Protein AF-A0A0G0TN12-F1 (afdb_monomer_lite)

pLDDT: mean 72.68, std 17.11, range [33.62, 94.94]

Sequence (175 aa):
MNDLTEIAELEKYIDDYEKKNLTKYNITSVLVQFRHRVLFVHSDIERVLEKLISRYFMFPLVDKGVDKEPFAKVQFGEMWILGWLSFQTKSTMAKKLGLLSNGAHKKLRDVNSVRNSFGHPNWKNIHKYTKVAFKLKVLKLLKEAMDEMEKVEKIKITPELYNENFEEIILAKEE

Structure (mmCIF, N/CA/C/O backbone):
data_AF-A0A0G0TN12-F1
#
_entry.id   AF-A0A0G0TN12-F1
#
loop_
_atom_site.group_PDB
_atom_site.id
_atom_site.type_symbol
_atom_site.label_atom_id
_atom_site.label_alt_id
_atom_site.label_comp_id
_atom_site.label_asym_id
_atom_site.label_entity_id
_atom_site.label_seq_id
_atom_site.pdbx_PDB_ins_code
_atom_site.Cartn_x
_atom_site.Cartn_y
_atom_site.Cartn_z
_atom_site.occupancy
_atom_site.B_iso_or_equiv
_atom_site.auth_seq_id
_atom_site.auth_comp_id
_atom_site.auth_asym_id
_atom_site.auth_atom_id
_atom_site.pdbx_PDB_model_num
ATOM 1 N N . MET A 1 1 ? -12.471 -18.487 -3.756 1.00 33.84 1 MET A N 1
ATOM 2 C CA . MET A 1 1 ? -13.867 -18.466 -3.264 1.00 33.84 1 MET A CA 1
ATOM 3 C C . MET A 1 1 ? -13.899 -18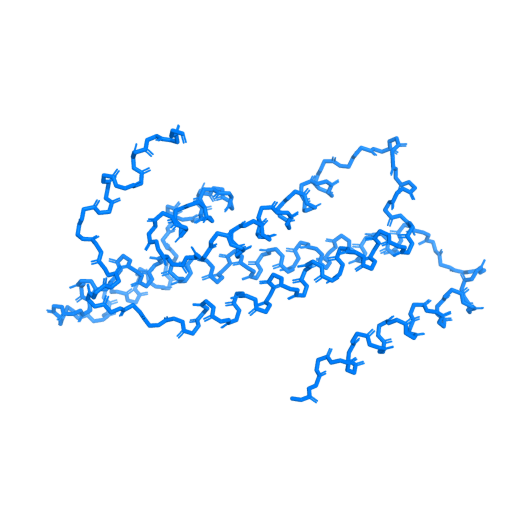.532 -1.724 1.00 33.84 1 MET A C 1
ATOM 5 O O . MET A 1 1 ? -14.708 -19.268 -1.188 1.00 33.84 1 MET A O 1
ATOM 9 N N . ASN A 1 2 ? -13.045 -17.767 -1.013 1.00 38.34 2 ASN A N 1
ATOM 10 C CA . ASN A 1 2 ? -12.856 -17.885 0.453 1.00 38.34 2 ASN A CA 1
ATOM 11 C C . ASN A 1 2 ? -12.946 -16.557 1.241 1.00 38.34 2 ASN A C 1
ATOM 13 O O . ASN A 1 2 ? -12.830 -16.563 2.459 1.00 38.34 2 ASN A O 1
ATOM 17 N N . ASP A 1 3 ? -13.192 -15.419 0.589 1.00 39.81 3 ASP A N 1
ATOM 18 C CA . ASP A 1 3 ? -13.021 -14.101 1.224 1.00 39.81 3 ASP A CA 1
ATOM 19 C C . ASP A 1 3 ? -14.239 -13.538 1.961 1.00 39.81 3 ASP A C 1
ATOM 21 O O . ASP A 1 3 ? -14.093 -12.679 2.834 1.00 39.81 3 ASP A O 1
ATOM 25 N N . LEU A 1 4 ? -15.443 -13.980 1.595 1.00 33.62 4 LEU A N 1
ATOM 26 C CA . LEU A 1 4 ? -16.685 -13.560 2.251 1.00 33.62 4 LEU A CA 1
ATOM 27 C C . LEU A 1 4 ? -16.931 -14.354 3.537 1.00 33.62 4 LEU A C 1
ATOM 29 O O . LEU A 1 4 ? -17.515 -13.822 4.477 1.00 33.62 4 LEU A O 1
ATOM 33 N N . THR A 1 5 ? -16.421 -15.585 3.598 1.00 41.94 5 THR A N 1
ATOM 34 C CA . THR A 1 5 ? -16.445 -16.437 4.786 1.00 41.94 5 THR A CA 1
ATOM 35 C C . THR A 1 5 ? -15.600 -15.825 5.897 1.00 41.94 5 THR A C 1
ATOM 37 O O . THR A 1 5 ? -16.098 -15.695 7.003 1.00 41.94 5 THR A O 1
ATOM 40 N N . GLU A 1 6 ? -14.403 -15.308 5.596 1.00 47.28 6 GLU A N 1
ATOM 41 C CA . GLU A 1 6 ? -13.546 -14.661 6.603 1.00 47.28 6 GLU A CA 1
ATOM 42 C C . GLU A 1 6 ? -14.134 -13.359 7.166 1.00 47.28 6 GLU A C 1
ATOM 44 O O . GLU A 1 6 ? -13.973 -13.082 8.352 1.00 47.28 6 GLU A O 1
ATOM 49 N N . ILE A 1 7 ? -14.829 -12.548 6.353 1.00 41.72 7 ILE A N 1
ATOM 50 C CA . ILE A 1 7 ? -15.482 -11.315 6.836 1.00 41.72 7 ILE A CA 1
ATOM 51 C C . ILE A 1 7 ? -16.714 -11.660 7.674 1.00 41.72 7 ILE A C 1
ATOM 53 O O . ILE A 1 7 ? -16.879 -11.090 8.746 1.00 41.72 7 ILE A O 1
ATOM 57 N N . ALA A 1 8 ? -17.542 -12.608 7.227 1.00 49.06 8 ALA A N 1
ATOM 58 C CA . ALA A 1 8 ? -18.708 -13.063 7.982 1.00 49.06 8 ALA A CA 1
ATOM 59 C C . ALA A 1 8 ? -18.303 -13.783 9.282 1.00 49.06 8 ALA A C 1
ATOM 61 O O . ALA A 1 8 ? -18.972 -13.647 10.305 1.00 49.06 8 ALA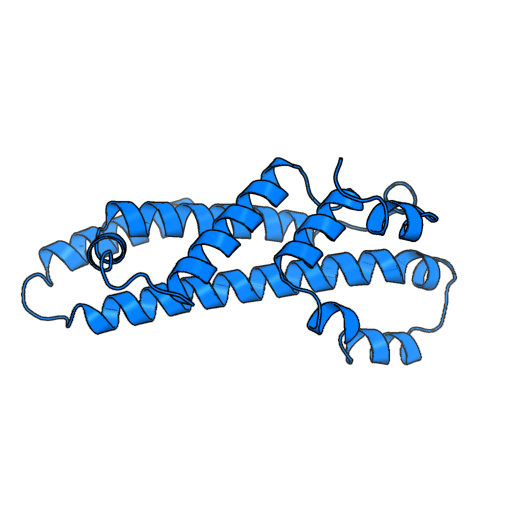 A O 1
ATOM 62 N N . GLU A 1 9 ? -17.184 -14.508 9.278 1.00 51.62 9 GLU A N 1
ATOM 63 C CA . GLU A 1 9 ? -16.577 -15.100 10.472 1.00 51.62 9 GLU A CA 1
ATOM 64 C C . GLU A 1 9 ? -15.979 -14.035 11.394 1.00 51.62 9 GLU A C 1
ATOM 66 O O . GLU A 1 9 ? -16.132 -14.151 12.606 1.00 51.62 9 GLU A O 1
ATOM 71 N N . LEU A 1 10 ? -15.374 -12.969 10.859 1.00 49.72 10 LEU A N 1
ATOM 72 C CA . LEU A 1 10 ? -14.918 -11.807 11.633 1.00 49.72 10 LEU A CA 1
ATOM 73 C C . LEU A 1 10 ? -16.086 -11.045 12.264 1.00 49.72 10 LEU A C 1
ATOM 75 O O . LEU A 1 10 ? -16.011 -10.691 13.439 1.00 49.72 10 LEU A O 1
ATOM 79 N N . GLU A 1 11 ? -17.163 -10.814 11.515 1.00 49.91 11 GLU A N 1
ATOM 80 C CA . GLU A 1 11 ? -18.389 -10.181 12.008 1.00 49.91 11 GLU A CA 1
ATOM 81 C C . GLU A 1 11 ? -19.023 -11.033 13.109 1.00 49.91 11 GLU A C 1
ATOM 83 O O . GLU A 1 11 ? -19.290 -10.528 14.197 1.00 49.91 11 GLU A O 1
ATOM 88 N N . LYS A 1 12 ? -19.150 -12.347 12.884 1.00 58.03 12 LYS A N 1
ATOM 89 C CA . LYS A 1 12 ? -19.688 -13.294 13.865 1.00 58.03 12 LYS A CA 1
ATOM 90 C C . LYS A 1 12 ? -18.791 -13.445 15.095 1.00 58.03 12 LYS A C 1
ATOM 92 O O . LYS A 1 12 ? -19.310 -13.518 16.200 1.00 58.03 12 LYS A O 1
ATOM 97 N N . TYR A 1 13 ? -17.466 -13.466 14.936 1.00 55.00 13 TYR A N 1
ATOM 98 C CA . TYR A 1 13 ? -16.506 -13.521 16.043 1.00 55.00 13 TYR A CA 1
ATOM 99 C C . TYR A 1 13 ? -16.567 -12.258 16.901 1.00 55.00 13 TYR A C 1
ATOM 101 O O . TYR A 1 13 ? -16.511 -12.353 18.123 1.00 55.00 13 TYR A O 1
ATOM 109 N N . ILE A 1 14 ? -16.706 -11.080 16.286 1.00 53.97 14 ILE A N 1
ATOM 110 C CA . ILE A 1 14 ? -16.854 -9.810 17.007 1.00 53.97 14 ILE A CA 1
ATOM 111 C C . ILE A 1 14 ? -18.181 -9.785 17.777 1.00 53.97 14 ILE A C 1
ATOM 113 O O . ILE A 1 14 ? -18.167 -9.443 18.957 1.00 53.97 14 ILE A O 1
ATOM 117 N N . ASP A 1 15 ? -19.281 -10.228 17.165 1.00 55.50 15 ASP A N 1
ATOM 118 C CA . ASP A 1 15 ? -20.596 -10.344 17.813 1.00 55.50 15 ASP A CA 1
ATOM 119 C C . ASP A 1 15 ? -20.580 -11.329 18.999 1.00 55.50 15 ASP A C 1
ATOM 121 O O . ASP A 1 15 ? -21.108 -11.044 20.078 1.00 55.50 15 ASP A O 1
ATOM 125 N N . ASP A 1 16 ? -19.932 -12.486 18.830 1.00 55.19 16 ASP A N 1
ATOM 126 C CA . ASP A 1 16 ? -19.759 -13.488 19.887 1.00 55.19 16 ASP A CA 1
ATOM 127 C C . ASP A 1 16 ? -18.822 -12.990 20.996 1.00 55.19 16 ASP A C 1
ATOM 129 O O . ASP A 1 16 ? -19.053 -13.269 22.175 1.00 55.19 16 ASP A O 1
ATOM 133 N N . TYR A 1 17 ? -17.783 -12.228 20.643 1.00 50.97 17 TYR A N 1
ATOM 134 C CA . TYR A 1 17 ? -16.870 -11.596 21.590 1.00 50.97 17 TYR A CA 1
ATOM 135 C C . TYR A 1 17 ? -17.589 -10.521 22.412 1.00 50.97 17 TYR A C 1
ATOM 137 O O . TYR A 1 17 ? -17.418 -10.476 23.625 1.00 50.97 17 TYR A O 1
ATOM 145 N N . GLU A 1 18 ? -18.439 -9.693 21.806 1.00 50.28 18 GLU A N 1
ATOM 146 C CA . GLU A 1 18 ? -19.238 -8.699 22.534 1.00 50.28 18 GLU A CA 1
ATOM 147 C C . GLU A 1 18 ? -20.282 -9.347 23.451 1.00 50.28 18 GLU A C 1
ATOM 149 O O . GLU A 1 18 ? -20.441 -8.916 24.596 1.00 50.28 18 GLU A O 1
ATOM 154 N N . LYS A 1 19 ? -20.926 -10.435 23.007 1.00 54.72 19 LYS A N 1
ATOM 155 C CA . LYS A 1 19 ? -21.888 -11.188 23.828 1.00 54.72 19 LYS A CA 1
ATOM 156 C C . LYS A 1 19 ? -21.238 -11.953 24.983 1.00 54.72 19 LYS A C 1
ATOM 158 O O . LYS A 1 19 ? -21.863 -12.090 26.031 1.00 54.72 19 LYS A O 1
ATOM 163 N N . LYS A 1 20 ? -20.006 -12.453 24.820 1.00 47.88 20 LYS A N 1
ATOM 164 C CA . LYS A 1 20 ? -19.316 -13.276 25.836 1.00 47.88 20 LYS A CA 1
ATOM 165 C C . LYS A 1 20 ? -18.352 -12.494 26.740 1.00 47.88 20 LYS A C 1
ATOM 167 O O . LYS A 1 20 ? -18.083 -12.962 27.841 1.00 47.88 20 LYS A O 1
ATOM 172 N N . ASN A 1 21 ? -17.842 -11.325 26.325 1.00 43.62 21 ASN A N 1
ATOM 173 C CA . ASN A 1 21 ? -16.727 -10.635 27.002 1.00 43.62 21 ASN A CA 1
ATOM 174 C C . ASN A 1 21 ? -17.016 -9.234 27.557 1.00 43.62 21 ASN A C 1
ATOM 176 O O . ASN A 1 21 ? -16.067 -8.533 27.926 1.00 43.62 21 ASN A O 1
ATOM 180 N N . LEU A 1 22 ? -18.284 -8.853 27.748 1.00 45.81 22 LEU A N 1
ATOM 181 C CA . LEU A 1 22 ? -18.642 -7.669 28.550 1.00 45.81 22 LEU A CA 1
ATOM 182 C C . LEU A 1 22 ? -18.116 -7.715 30.006 1.00 45.81 22 LEU A C 1
ATOM 184 O O . LEU A 1 22 ? -18.251 -6.732 30.729 1.00 45.81 22 LEU A O 1
ATOM 188 N N . THR A 1 23 ? -17.461 -8.801 30.434 1.00 44.31 23 THR A N 1
ATOM 189 C CA . THR A 1 23 ? -16.969 -8.968 31.808 1.00 44.31 23 THR A CA 1
ATOM 190 C C . THR A 1 23 ? -15.498 -9.358 31.997 1.00 44.31 23 THR A C 1
ATOM 192 O O . THR A 1 23 ? -15.124 -9.537 33.154 1.00 44.31 23 THR A O 1
ATOM 195 N N . LYS A 1 24 ? -14.611 -9.474 30.982 1.00 39.16 24 LYS A N 1
ATOM 196 C CA . LYS A 1 24 ? -13.243 -9.964 31.318 1.00 39.16 24 LYS A CA 1
ATOM 197 C C . LYS A 1 24 ? -12.011 -9.606 30.482 1.00 39.16 24 LYS A C 1
ATOM 199 O O . LYS A 1 24 ? -10.927 -10.045 30.863 1.00 39.16 24 LYS A O 1
ATOM 204 N N . TYR A 1 25 ? -12.091 -8.795 29.426 1.00 41.69 25 TYR A N 1
ATOM 205 C CA . TYR A 1 25 ? -10.877 -8.380 28.701 1.00 41.69 25 TYR A CA 1
ATOM 206 C C . TYR A 1 25 ? -10.528 -6.912 28.945 1.00 41.69 25 TYR A C 1
ATOM 208 O O . TYR A 1 25 ? -11.337 -6.014 28.726 1.00 41.69 25 TYR A O 1
ATOM 216 N N . ASN A 1 26 ? -9.285 -6.667 29.372 1.00 53.34 26 ASN A N 1
ATOM 217 C CA . ASN A 1 26 ? -8.728 -5.325 29.495 1.00 53.34 26 ASN A CA 1
ATOM 218 C C . ASN A 1 26 ? -8.733 -4.674 28.100 1.00 53.34 26 ASN A C 1
ATOM 220 O O . ASN A 1 26 ? -8.036 -5.141 27.199 1.00 53.34 26 ASN A O 1
ATOM 224 N N . ILE A 1 27 ? -9.518 -3.606 27.930 1.00 54.22 27 ILE A N 1
ATOM 225 C CA . ILE A 1 27 ? -9.678 -2.803 26.699 1.00 54.22 27 ILE A CA 1
ATOM 226 C C . ILE A 1 27 ? -8.326 -2.509 26.022 1.00 54.22 27 ILE A C 1
ATOM 228 O O . ILE A 1 27 ? -8.223 -2.472 24.794 1.00 54.22 27 ILE A O 1
ATOM 232 N N . THR A 1 28 ? -7.273 -2.379 26.828 1.00 57.81 28 THR A N 1
ATOM 233 C CA . THR A 1 28 ? -5.882 -2.199 26.406 1.00 57.81 28 THR A CA 1
ATOM 234 C C . THR A 1 28 ? -5.380 -3.314 25.476 1.00 57.81 28 THR A C 1
ATOM 236 O O . THR A 1 28 ? -4.767 -3.020 24.454 1.00 57.81 28 THR A O 1
ATOM 239 N N . SER A 1 29 ? -5.667 -4.587 25.766 1.00 64.88 29 SER A N 1
ATOM 240 C CA . SER A 1 29 ? -5.183 -5.734 24.976 1.00 64.88 29 SER A CA 1
ATOM 241 C C . SER A 1 29 ? -5.788 -5.768 23.566 1.00 64.88 29 SER A C 1
ATOM 243 O O . SER A 1 29 ? -5.065 -5.931 22.582 1.00 64.88 29 SER A O 1
ATOM 245 N N . VAL A 1 30 ? -7.094 -5.506 23.450 1.00 63.69 30 VAL A N 1
ATOM 246 C CA . VAL A 1 30 ? -7.810 -5.465 22.161 1.00 63.69 30 VAL A CA 1
ATOM 247 C C . VAL A 1 30 ? -7.292 -4.327 21.277 1.00 63.69 30 VAL A C 1
ATOM 249 O O . VAL A 1 30 ? -7.096 -4.507 20.076 1.00 63.69 30 VAL A O 1
ATOM 252 N N . LEU A 1 31 ? -7.029 -3.155 21.862 1.00 68.50 31 LEU A N 1
ATOM 253 C CA . LEU A 1 31 ? -6.462 -2.017 21.132 1.00 68.50 31 LEU A CA 1
ATOM 254 C C . LEU A 1 31 ? -5.034 -2.288 20.645 1.00 68.50 31 LEU A C 1
ATOM 256 O O . LEU A 1 31 ? -4.693 -1.911 19.524 1.00 68.50 31 LEU A O 1
ATOM 260 N N . VAL A 1 32 ? -4.210 -2.958 21.458 1.00 72.88 32 VAL A N 1
ATOM 261 C CA . VAL A 1 32 ? -2.841 -3.345 21.081 1.00 72.88 32 VAL A CA 1
ATOM 262 C C . VAL A 1 32 ? -2.854 -4.321 19.904 1.00 72.88 32 VAL A C 1
ATOM 264 O O . VAL A 1 32 ? -2.165 -4.084 18.913 1.00 72.88 32 VAL A O 1
ATOM 267 N N . GLN A 1 33 ? -3.682 -5.368 19.958 1.00 74.75 33 GLN A N 1
ATOM 268 C CA . GLN A 1 33 ? -3.826 -6.323 18.852 1.00 74.75 33 GLN A CA 1
ATOM 269 C C . GLN A 1 33 ? -4.304 -5.640 17.567 1.00 74.75 33 GLN A C 1
ATOM 271 O O . GLN A 1 33 ? -3.767 -5.881 16.485 1.00 74.75 33 GLN A O 1
ATOM 276 N N . PHE A 1 34 ? -5.275 -4.733 17.687 1.00 79.44 34 PHE A N 1
ATOM 277 C CA . PHE A 1 34 ? -5.796 -3.992 16.547 1.00 79.44 34 PHE A CA 1
ATOM 278 C C . PHE A 1 34 ? -4.738 -3.085 15.904 1.00 79.44 34 PHE A C 1
ATOM 280 O O . PHE A 1 34 ? -4.572 -3.085 14.683 1.00 79.44 34 PHE A O 1
ATOM 287 N N . ARG A 1 35 ? -3.955 -2.374 16.725 1.00 83.38 35 ARG A N 1
ATOM 288 C CA . ARG A 1 35 ? -2.800 -1.589 16.268 1.00 83.38 35 ARG A CA 1
ATOM 289 C C . ARG A 1 35 ? -1.775 -2.462 15.542 1.00 83.38 35 ARG A C 1
ATOM 291 O O . ARG A 1 35 ? -1.296 -2.060 14.485 1.00 83.38 35 ARG A O 1
ATOM 298 N N . HIS A 1 36 ? -1.440 -3.635 16.080 1.00 86.19 36 HIS A N 1
ATOM 299 C CA . HIS A 1 36 ? -0.497 -4.552 15.431 1.00 86.19 36 HIS A CA 1
ATOM 300 C C . HIS A 1 36 ? -0.997 -5.013 14.066 1.00 86.19 36 HIS A C 1
ATOM 302 O O . HIS A 1 36 ? -0.222 -5.006 13.116 1.00 86.19 36 HIS A O 1
ATOM 308 N N . ARG A 1 37 ? -2.289 -5.334 13.932 1.00 83.62 37 ARG A N 1
ATOM 309 C CA . ARG A 1 37 ? -2.861 -5.709 12.634 1.00 83.62 37 ARG A CA 1
ATOM 310 C C . ARG A 1 37 ? -2.712 -4.591 11.602 1.00 83.62 37 ARG A C 1
ATOM 312 O O . ARG A 1 37 ? -2.294 -4.867 10.483 1.00 83.62 37 ARG A O 1
ATOM 319 N N . VAL A 1 38 ? -3.009 -3.345 11.978 1.00 88.62 38 VAL A N 1
ATOM 320 C CA . VAL A 1 38 ? -2.829 -2.177 11.097 1.00 88.62 38 VAL A CA 1
ATOM 321 C C . VAL A 1 38 ? -1.366 -2.028 10.672 1.00 88.62 38 VAL A C 1
ATOM 323 O O . VAL A 1 38 ? -1.100 -1.845 9.489 1.00 88.62 38 VAL A O 1
ATOM 326 N N . LEU A 1 39 ? -0.423 -2.119 11.617 1.00 89.38 39 LEU A N 1
ATOM 327 C CA . LEU A 1 39 ? 1.012 -2.000 11.331 1.00 89.38 39 LEU A CA 1
ATOM 328 C C . LEU A 1 39 ? 1.517 -3.123 10.420 1.00 89.38 39 LEU A C 1
ATOM 330 O O . LEU A 1 39 ? 2.293 -2.859 9.506 1.00 89.38 39 LEU A O 1
ATOM 334 N N . PHE A 1 40 ? 1.062 -4.353 10.651 1.00 88.44 40 PHE A N 1
ATOM 335 C CA . PHE A 1 40 ? 1.457 -5.516 9.865 1.00 88.44 40 PHE A CA 1
ATOM 336 C C . PHE A 1 40 ? 0.978 -5.396 8.417 1.00 88.44 40 PHE A C 1
ATOM 338 O O . PHE A 1 40 ? 1.789 -5.447 7.499 1.00 88.44 40 PHE A O 1
ATOM 345 N N . VAL A 1 41 ? -0.317 -5.125 8.214 1.00 87.00 41 VAL A N 1
ATOM 346 C CA . VAL A 1 41 ? -0.880 -4.941 6.867 1.00 87.00 41 VAL A CA 1
ATOM 347 C C . VAL A 1 41 ? -0.217 -3.766 6.147 1.00 87.00 41 VAL A C 1
ATOM 349 O O . VAL A 1 41 ? 0.113 -3.873 4.972 1.00 87.00 41 VAL A O 1
ATOM 352 N N . HIS A 1 42 ? 0.014 -2.651 6.845 1.00 93.38 42 HIS A N 1
ATOM 353 C CA . HIS A 1 42 ? 0.724 -1.501 6.279 1.00 93.38 42 HIS A CA 1
ATOM 354 C C . HIS A 1 42 ? 2.142 -1.871 5.810 1.00 93.38 42 HIS A C 1
ATOM 356 O O . HIS A 1 42 ? 2.514 -1.509 4.697 1.00 93.38 42 HIS A O 1
ATOM 362 N N . SER A 1 43 ? 2.880 -2.660 6.599 1.00 89.75 43 SER A N 1
ATOM 363 C CA . SER A 1 43 ? 4.234 -3.119 6.252 1.00 89.75 43 SER A CA 1
ATOM 364 C C . SER A 1 43 ? 4.243 -4.088 5.063 1.00 89.75 43 SER A C 1
ATOM 366 O O . SER A 1 43 ? 5.128 -4.020 4.213 1.00 89.75 43 SER A O 1
ATOM 368 N N . ASP A 1 44 ? 3.255 -4.981 4.969 1.00 88.25 44 ASP A N 1
ATOM 369 C CA . ASP A 1 44 ? 3.137 -5.900 3.832 1.00 88.25 44 ASP A CA 1
ATOM 370 C C . ASP A 1 44 ? 2.814 -5.157 2.532 1.00 88.25 44 ASP A C 1
ATOM 372 O O . ASP A 1 44 ? 3.438 -5.409 1.501 1.00 88.25 44 ASP A O 1
ATOM 376 N N . ILE A 1 45 ? 1.897 -4.187 2.592 1.00 92.19 45 ILE A N 1
ATOM 377 C CA . ILE A 1 45 ? 1.600 -3.284 1.473 1.00 92.19 45 ILE A CA 1
ATOM 378 C C . ILE A 1 45 ? 2.867 -2.530 1.045 1.00 92.19 45 ILE A C 1
ATOM 380 O O . ILE A 1 45 ? 3.153 -2.435 -0.148 1.00 92.19 45 ILE A O 1
ATOM 384 N N . GLU A 1 46 ? 3.632 -1.999 2.002 1.00 91.00 46 GLU A N 1
ATOM 385 C CA . GLU A 1 46 ? 4.878 -1.279 1.723 1.00 91.00 46 GLU A CA 1
ATOM 386 C C . GLU A 1 46 ? 5.893 -2.162 0.991 1.00 91.00 46 GLU A C 1
ATOM 388 O O . GLU A 1 46 ? 6.433 -1.753 -0.036 1.00 91.00 46 GLU A O 1
ATOM 393 N N . ARG A 1 47 ? 6.061 -3.411 1.435 1.00 87.50 47 ARG A N 1
ATOM 394 C CA . ARG A 1 47 ? 6.937 -4.388 0.777 1.00 87.50 47 ARG A CA 1
ATOM 395 C C . ARG A 1 47 ? 6.505 -4.677 -0.663 1.00 87.50 47 ARG A C 1
ATOM 397 O O . ARG A 1 47 ? 7.349 -4.821 -1.546 1.00 87.50 47 ARG A O 1
ATOM 404 N N . VAL A 1 48 ? 5.200 -4.769 -0.929 1.00 88.75 48 VAL A N 1
ATOM 405 C CA . VAL A 1 48 ? 4.682 -4.966 -2.295 1.00 88.75 48 VAL A CA 1
ATOM 406 C C . VAL A 1 48 ? 4.981 -3.754 -3.180 1.00 88.75 48 VAL A C 1
ATOM 408 O O . VAL A 1 48 ? 5.418 -3.931 -4.320 1.00 88.75 48 VAL A O 1
ATOM 411 N N . LEU A 1 49 ? 4.803 -2.533 -2.662 1.00 89.38 49 LEU A N 1
ATOM 412 C CA . LEU A 1 49 ? 5.152 -1.306 -3.386 1.00 89.38 49 LEU A CA 1
ATOM 413 C C . LEU A 1 49 ? 6.636 -1.269 -3.743 1.00 89.38 49 LEU A C 1
ATOM 415 O O . LEU A 1 49 ? 6.976 -0.992 -4.889 1.00 89.38 49 LEU A O 1
ATOM 419 N N . GLU A 1 50 ? 7.510 -1.581 -2.789 1.00 86.56 50 GLU A N 1
ATOM 420 C CA . GLU A 1 50 ? 8.955 -1.621 -3.015 1.00 86.56 50 GLU A CA 1
ATOM 421 C C . GLU A 1 50 ? 9.317 -2.624 -4.106 1.00 86.56 50 GLU A C 1
ATOM 423 O O . GLU A 1 50 ? 9.966 -2.254 -5.080 1.00 86.56 50 GLU A O 1
ATOM 428 N N . LYS A 1 51 ? 8.804 -3.859 -4.026 1.00 84.06 51 LYS A N 1
ATOM 429 C CA . LYS A 1 51 ? 9.009 -4.870 -5.076 1.00 84.06 51 LYS A CA 1
ATOM 430 C C . LYS A 1 51 ? 8.535 -4.394 -6.448 1.00 84.06 51 LYS A C 1
ATOM 432 O O . LYS A 1 51 ? 9.162 -4.702 -7.459 1.00 84.06 51 LYS A O 1
ATOM 437 N N . LEU A 1 52 ? 7.386 -3.724 -6.518 1.00 86.12 52 LEU A N 1
ATOM 438 C CA . LEU A 1 52 ? 6.827 -3.225 -7.773 1.00 86.12 52 LEU A CA 1
ATOM 439 C C . LEU A 1 52 ? 7.716 -2.137 -8.384 1.00 86.12 52 LEU A C 1
ATOM 441 O O . LEU A 1 52 ? 8.075 -2.220 -9.556 1.00 86.12 52 LEU A O 1
ATOM 445 N N . ILE A 1 53 ? 8.101 -1.157 -7.573 1.00 85.00 53 ILE A N 1
ATOM 446 C CA . ILE A 1 53 ? 8.974 -0.050 -7.961 1.00 85.00 53 ILE A CA 1
ATOM 447 C C . ILE A 1 53 ? 10.346 -0.576 -8.395 1.00 85.00 53 ILE A C 1
ATOM 449 O O . ILE A 1 53 ? 10.851 -0.192 -9.447 1.00 85.00 53 ILE A O 1
ATOM 453 N N . SER A 1 54 ? 10.938 -1.494 -7.628 1.00 80.12 54 SER A N 1
ATOM 454 C CA . SER A 1 54 ? 12.213 -2.113 -7.986 1.00 80.12 54 SER A CA 1
ATOM 455 C C . SER A 1 54 ? 12.113 -2.866 -9.309 1.00 80.12 54 SER A C 1
ATOM 457 O O . SER A 1 54 ? 12.976 -2.700 -10.162 1.00 80.12 54 SER A O 1
ATOM 459 N N . ARG A 1 55 ? 11.044 -3.642 -9.543 1.00 80.25 55 ARG A N 1
ATOM 460 C CA . ARG A 1 55 ? 10.830 -4.303 -10.844 1.00 80.25 55 ARG A CA 1
ATOM 461 C C . ARG A 1 55 ? 10.755 -3.304 -11.996 1.00 80.25 55 ARG A C 1
ATOM 463 O O . ARG A 1 55 ? 11.302 -3.590 -13.055 1.00 80.25 55 ARG A O 1
ATOM 470 N N . TYR A 1 56 ? 10.115 -2.155 -11.787 1.00 83.75 56 TYR A N 1
ATOM 471 C CA . TYR A 1 56 ? 10.028 -1.103 -12.797 1.00 83.75 56 TYR A CA 1
ATOM 472 C C . TYR A 1 56 ? 11.402 -0.522 -13.150 1.00 83.75 56 TYR A C 1
ATOM 474 O O . TYR A 1 56 ? 11.765 -0.487 -14.321 1.00 83.75 56 TYR A O 1
ATOM 482 N N . PHE A 1 57 ? 12.203 -0.132 -12.156 1.00 78.94 57 PHE A N 1
ATOM 483 C CA . PHE A 1 57 ? 13.537 0.426 -12.412 1.00 78.94 57 PHE A CA 1
ATOM 484 C C . PHE A 1 57 ? 14.519 -0.586 -13.003 1.00 78.94 57 PHE A C 1
ATOM 486 O O . PHE A 1 57 ? 15.429 -0.211 -13.737 1.00 78.94 57 PHE A O 1
ATOM 493 N N . MET A 1 58 ? 14.331 -1.870 -12.705 1.00 74.56 58 MET A N 1
ATOM 494 C CA . MET A 1 58 ? 15.207 -2.937 -13.186 1.00 74.56 58 MET A CA 1
ATOM 495 C C . MET A 1 58 ? 14.823 -3.451 -14.576 1.00 74.56 58 MET A C 1
ATOM 497 O O . MET A 1 58 ? 15.617 -4.157 -15.197 1.00 74.56 58 MET A O 1
ATOM 501 N N . PHE A 1 59 ? 13.639 -3.088 -15.079 1.00 76.75 59 PHE A N 1
ATOM 502 C CA . PHE A 1 59 ? 13.121 -3.547 -16.366 1.00 76.75 59 PHE A CA 1
ATOM 503 C C . PHE A 1 59 ? 14.116 -3.377 -17.537 1.00 76.75 59 PHE A C 1
ATOM 505 O O . PHE A 1 59 ? 14.390 -4.378 -18.201 1.00 76.75 59 PHE A O 1
ATOM 512 N N . PRO A 1 60 ? 14.766 -2.211 -17.747 1.00 70.62 60 PRO A N 1
ATOM 513 C CA . PRO A 1 60 ? 15.674 -2.006 -18.885 1.00 70.62 60 PRO A CA 1
ATOM 514 C C . PRO A 1 60 ? 16.916 -2.885 -18.843 1.00 70.62 60 PRO A C 1
ATOM 516 O O . PRO A 1 60 ? 17.528 -3.172 -19.866 1.00 70.62 60 PRO A O 1
ATOM 519 N N . LEU A 1 61 ? 17.343 -3.254 -17.640 1.00 68.00 61 LEU A N 1
ATOM 520 C CA . LEU A 1 61 ? 18.570 -4.003 -17.426 1.00 68.00 61 LEU A CA 1
ATOM 521 C C . LEU A 1 61 ? 18.336 -5.499 -17.652 1.00 68.00 61 LEU A C 1
ATOM 523 O O . LEU A 1 61 ? 19.180 -6.177 -18.236 1.00 68.00 61 LEU A O 1
ATOM 527 N N . VAL A 1 62 ? 17.160 -5.987 -17.243 1.00 67.31 62 VAL A N 1
ATOM 528 C CA . VAL A 1 62 ? 16.691 -7.343 -17.554 1.00 67.31 62 VAL A CA 1
ATOM 529 C C . VAL A 1 62 ? 16.464 -7.499 -19.058 1.00 67.31 62 VAL A C 1
ATOM 531 O O . VAL A 1 62 ? 16.883 -8.504 -19.625 1.00 67.31 62 VAL A O 1
ATOM 534 N N . ASP A 1 63 ? 15.855 -6.501 -19.703 1.00 68.56 63 ASP A N 1
ATOM 535 C CA . ASP A 1 63 ? 15.592 -6.508 -21.147 1.00 68.56 63 ASP A CA 1
ATOM 536 C C . ASP A 1 63 ? 16.890 -6.510 -21.980 1.00 68.56 63 ASP A C 1
ATOM 538 O O . ASP A 1 63 ? 17.004 -7.215 -22.979 1.00 68.56 63 ASP A O 1
ATOM 542 N N . LYS A 1 64 ? 17.938 -5.825 -21.501 1.00 67.81 64 LYS A N 1
ATOM 543 C CA . LYS A 1 64 ? 19.275 -5.792 -22.126 1.00 67.81 64 LYS A CA 1
ATOM 544 C C . LYS A 1 64 ? 20.144 -7.029 -21.848 1.00 67.81 64 LYS A C 1
ATOM 546 O O . LYS A 1 64 ? 21.313 -7.040 -22.228 1.00 67.81 64 LYS A O 1
ATOM 551 N N . GLY A 1 65 ? 19.608 -8.060 -21.187 1.00 62.25 65 GLY A N 1
ATOM 552 C CA . GLY A 1 65 ? 20.315 -9.323 -20.943 1.00 62.25 65 GLY A CA 1
ATOM 553 C C . GLY A 1 65 ? 21.498 -9.219 -19.973 1.00 62.25 65 GLY A C 1
ATOM 554 O O . GLY A 1 65 ? 22.404 -10.048 -20.033 1.00 62.25 65 GLY A O 1
ATOM 555 N N . VAL A 1 66 ? 21.515 -8.206 -19.097 1.00 64.88 66 VAL A N 1
ATOM 556 C CA . VAL A 1 66 ? 22.583 -8.024 -18.103 1.00 64.88 66 VAL A CA 1
ATOM 557 C C . VAL A 1 66 ? 22.539 -9.157 -17.070 1.00 64.88 66 VAL A C 1
ATOM 559 O O . VAL A 1 66 ? 21.467 -9.547 -16.600 1.00 64.88 66 VAL A O 1
ATOM 562 N N . ASP A 1 67 ? 23.714 -9.698 -16.735 1.00 54.62 67 ASP A N 1
ATOM 563 C CA . ASP A 1 67 ? 23.867 -10.878 -15.884 1.00 54.62 67 ASP A CA 1
ATOM 564 C C . ASP A 1 67 ? 23.236 -10.690 -14.491 1.00 54.62 67 ASP A C 1
ATOM 566 O O . ASP A 1 67 ? 23.372 -9.646 -13.847 1.00 54.62 67 ASP A O 1
ATOM 570 N N . LYS A 1 68 ? 22.521 -11.714 -14.014 1.00 58.28 68 LYS A N 1
ATOM 571 C CA . LYS A 1 68 ? 21.601 -11.619 -12.864 1.00 58.28 68 LYS A CA 1
ATOM 572 C C . LYS A 1 68 ? 22.310 -11.595 -11.505 1.00 58.28 68 LYS A C 1
ATOM 574 O O . LYS A 1 68 ? 21.666 -11.365 -10.485 1.00 58.28 68 LYS A O 1
ATOM 579 N N . GLU A 1 69 ? 23.615 -11.835 -11.458 1.00 44.69 69 GLU A N 1
ATOM 580 C CA . GLU A 1 69 ? 24.378 -12.030 -10.218 1.00 44.69 69 GLU A CA 1
ATOM 581 C C . GLU A 1 69 ? 24.700 -10.722 -9.450 1.00 44.69 69 GLU A C 1
ATOM 583 O O . GLU A 1 69 ? 24.424 -10.649 -8.248 1.00 44.69 69 GLU A O 1
ATOM 588 N N . PRO A 1 70 ? 25.167 -9.626 -10.087 1.00 51.41 70 PRO A N 1
ATOM 589 C CA . PRO A 1 70 ? 25.194 -8.307 -9.443 1.00 51.41 70 PRO A CA 1
ATOM 590 C C . PRO A 1 70 ? 23.780 -7.757 -9.172 1.00 51.41 70 PRO A C 1
ATOM 592 O O . PRO A 1 70 ? 23.583 -6.998 -8.224 1.00 51.41 70 PRO A O 1
ATOM 595 N N . PHE A 1 71 ? 22.778 -8.203 -9.937 1.00 51.91 71 PHE A N 1
ATOM 596 C CA . PHE A 1 71 ? 21.361 -7.858 -9.765 1.00 51.91 71 PHE A CA 1
ATOM 597 C C . PHE A 1 71 ? 20.745 -8.508 -8.537 1.00 51.91 71 PHE A C 1
ATOM 599 O O . PHE A 1 71 ? 20.003 -7.854 -7.811 1.00 51.91 71 PHE A O 1
ATOM 606 N N . ALA A 1 72 ? 21.112 -9.755 -8.255 1.00 48.00 72 ALA A N 1
ATOM 607 C CA . ALA A 1 72 ? 20.779 -10.434 -7.020 1.00 48.00 72 ALA A CA 1
ATOM 608 C C . ALA A 1 72 ? 21.290 -9.629 -5.815 1.00 48.00 72 ALA A C 1
ATOM 610 O O . ALA A 1 72 ? 20.577 -9.528 -4.833 1.00 48.00 72 ALA A O 1
ATOM 611 N N . LYS A 1 73 ? 22.438 -8.938 -5.882 1.00 44.31 73 LYS A N 1
ATOM 612 C CA . LYS A 1 73 ? 22.880 -8.046 -4.789 1.00 44.31 73 LYS A CA 1
ATOM 613 C C . LYS A 1 73 ? 22.026 -6.777 -4.625 1.00 44.31 73 LYS A C 1
ATOM 615 O O . LYS A 1 73 ? 21.909 -6.314 -3.499 1.00 44.31 73 LYS A O 1
ATOM 620 N N . VAL A 1 74 ? 21.388 -6.268 -5.684 1.00 50.56 74 VAL A N 1
ATOM 621 C CA . VAL A 1 74 ? 20.388 -5.169 -5.632 1.00 50.56 74 VAL A CA 1
ATOM 622 C C . VAL A 1 74 ? 18.985 -5.678 -5.242 1.00 50.56 74 VAL A C 1
ATOM 624 O O . VAL A 1 74 ? 18.142 -4.922 -4.770 1.00 50.56 74 VAL A O 1
ATOM 627 N N . GLN A 1 75 ? 18.709 -6.971 -5.444 1.00 46.22 75 GLN A N 1
ATOM 628 C CA . GLN A 1 75 ? 17.450 -7.632 -5.077 1.00 46.22 75 GLN A CA 1
ATOM 629 C C . GLN A 1 75 ? 17.460 -8.198 -3.643 1.00 46.22 75 GLN A C 1
ATOM 631 O O . GLN A 1 75 ? 16.435 -8.160 -2.969 1.00 46.22 75 GLN A O 1
ATOM 636 N N . PHE A 1 76 ? 18.600 -8.731 -3.189 1.00 41.88 76 PHE A N 1
ATOM 637 C CA . PHE A 1 76 ? 18.852 -9.257 -1.839 1.00 41.88 76 PHE A CA 1
ATOM 638 C C . PHE A 1 76 ? 19.361 -8.168 -0.890 1.00 41.88 76 PHE A C 1
ATOM 640 O O . PHE A 1 76 ? 19.113 -8.240 0.309 1.00 41.88 76 PHE A O 1
ATOM 647 N N . GLY A 1 77 ? 20.044 -7.153 -1.419 1.00 44.53 77 GLY A N 1
ATOM 648 C CA . GLY A 1 77 ? 20.237 -5.870 -0.765 1.00 44.53 77 GLY A CA 1
ATOM 649 C C . GLY A 1 77 ? 19.209 -4.913 -1.334 1.00 44.53 77 GLY A C 1
ATOM 650 O O . GLY A 1 77 ? 19.479 -4.291 -2.352 1.00 44.53 77 GLY A O 1
ATOM 651 N N . GLU A 1 78 ? 18.032 -4.875 -0.707 1.00 47.81 78 GLU A N 1
ATOM 652 C CA . GLU A 1 78 ? 17.012 -3.824 -0.793 1.00 47.81 78 GLU A CA 1
ATOM 653 C C . GLU A 1 78 ? 17.567 -2.549 -1.438 1.00 47.81 78 GLU A C 1
ATOM 655 O O . GLU A 1 78 ? 18.622 -2.073 -1.025 1.00 47.81 78 GLU A O 1
ATOM 660 N N . MET A 1 79 ? 16.884 -1.949 -2.416 1.00 54.25 79 MET A N 1
ATOM 661 C CA . MET A 1 79 ? 17.212 -0.580 -2.818 1.00 54.25 79 MET A CA 1
ATOM 662 C C . MET A 1 79 ? 17.197 0.292 -1.549 1.00 54.25 79 MET A C 1
ATOM 664 O O . MET A 1 79 ? 16.125 0.714 -1.124 1.00 54.25 79 MET A O 1
ATOM 668 N N . TRP A 1 80 ? 18.354 0.543 -0.919 1.00 53.53 80 TRP A N 1
ATOM 669 C CA . TRP A 1 80 ? 18.449 1.249 0.370 1.00 53.53 80 TRP A CA 1
ATOM 670 C C . TRP A 1 80 ? 17.736 2.595 0.298 1.00 53.53 80 TRP A C 1
ATOM 672 O O . TRP A 1 80 ? 17.108 3.039 1.256 1.00 53.53 80 TRP A O 1
ATOM 682 N N . ILE A 1 81 ? 17.767 3.198 -0.892 1.00 61.22 81 ILE A N 1
ATOM 683 C CA . ILE A 1 81 ? 17.053 4.426 -1.191 1.00 61.22 81 ILE A CA 1
ATOM 684 C C . ILE A 1 81 ? 15.542 4.281 -0.990 1.00 61.22 81 ILE A C 1
ATOM 686 O O . ILE A 1 81 ? 14.954 5.160 -0.376 1.00 61.22 81 ILE A O 1
ATOM 690 N N . LEU A 1 82 ? 14.915 3.170 -1.405 1.00 70.56 82 LEU A N 1
ATOM 691 C CA . LEU A 1 82 ? 13.496 2.914 -1.145 1.00 70.56 82 LEU A CA 1
ATOM 692 C C . LEU A 1 82 ? 13.244 2.717 0.349 1.00 70.56 82 LEU A C 1
ATOM 694 O O . LEU A 1 82 ? 12.291 3.294 0.858 1.00 70.56 82 LEU A O 1
ATOM 698 N N . GLY A 1 83 ? 14.121 2.015 1.070 1.00 69.06 83 GLY A N 1
ATOM 699 C CA . GLY A 1 83 ? 14.031 1.894 2.530 1.00 69.06 83 GLY A CA 1
ATOM 700 C C . GLY A 1 83 ? 14.021 3.246 3.265 1.00 69.06 83 GLY A C 1
ATOM 701 O O . GLY A 1 83 ? 13.410 3.364 4.325 1.00 69.06 83 GLY A O 1
ATOM 702 N N . TRP A 1 84 ? 14.633 4.290 2.690 1.00 77.88 84 TRP A N 1
ATOM 703 C CA . TRP A 1 84 ? 14.630 5.657 3.235 1.00 77.88 84 TRP A CA 1
ATOM 704 C C . TRP A 1 84 ? 13.429 6.508 2.810 1.00 77.88 84 TRP A C 1
ATOM 706 O O . TRP A 1 84 ? 13.151 7.536 3.434 1.00 77.88 84 TRP A O 1
ATOM 716 N N . LEU A 1 85 ? 12.706 6.116 1.759 1.00 83.25 85 LEU A N 1
ATOM 717 C CA . LEU A 1 85 ? 11.519 6.844 1.325 1.00 83.25 85 LEU A CA 1
ATOM 718 C C . LEU A 1 85 ? 10.344 6.574 2.262 1.00 83.25 85 LEU A C 1
ATOM 720 O O . LEU A 1 85 ? 10.112 5.453 2.712 1.00 83.25 85 LEU A O 1
ATOM 724 N N . SER A 1 86 ? 9.532 7.605 2.494 1.00 89.44 86 SER A N 1
ATOM 725 C CA . SER A 1 86 ? 8.273 7.425 3.211 1.00 89.44 86 SER A CA 1
ATOM 726 C C . SER A 1 86 ? 7.297 6.568 2.396 1.00 89.44 86 SER A C 1
ATOM 728 O O . SER A 1 86 ? 7.287 6.621 1.162 1.00 89.44 86 SER A O 1
ATOM 730 N N . PHE A 1 87 ? 6.399 5.858 3.082 1.00 91.19 87 PHE A N 1
ATOM 731 C CA . PHE A 1 87 ? 5.293 5.135 2.447 1.00 91.19 87 PHE A CA 1
ATOM 732 C C . PHE A 1 87 ? 4.518 6.009 1.447 1.00 91.19 87 PHE A C 1
ATOM 734 O O . PHE A 1 87 ? 4.198 5.575 0.341 1.00 91.19 87 PHE A O 1
ATOM 741 N N . GLN A 1 88 ? 4.237 7.263 1.822 1.00 92.00 88 GLN A N 1
ATOM 742 C CA . GLN A 1 88 ? 3.527 8.202 0.957 1.00 92.00 88 GLN A CA 1
ATOM 743 C C . GLN A 1 88 ? 4.319 8.455 -0.326 1.00 92.00 88 GLN A C 1
ATOM 745 O O . GLN A 1 88 ? 3.763 8.310 -1.410 1.00 92.00 88 GLN A O 1
ATOM 750 N N . THR A 1 89 ? 5.618 8.733 -0.209 1.00 89.94 89 THR A N 1
ATOM 751 C CA . THR A 1 89 ? 6.511 8.937 -1.356 1.00 89.94 89 THR A CA 1
ATOM 752 C C . THR A 1 89 ? 6.516 7.725 -2.287 1.00 89.94 89 THR A C 1
ATOM 754 O O . THR A 1 89 ? 6.342 7.891 -3.492 1.00 89.94 89 THR A O 1
ATOM 757 N N . LYS A 1 90 ? 6.628 6.506 -1.740 1.00 90.25 90 LYS A N 1
ATOM 758 C CA . LYS A 1 90 ? 6.569 5.255 -2.518 1.00 90.25 90 LYS A CA 1
ATOM 759 C C . LYS A 1 90 ? 5.242 5.127 -3.266 1.00 90.25 90 LYS A C 1
ATOM 761 O O . LYS A 1 90 ? 5.231 4.882 -4.469 1.00 90.25 90 LYS A O 1
ATOM 766 N N . SER A 1 91 ? 4.122 5.341 -2.574 1.00 93.62 91 SER A N 1
ATOM 767 C CA . SER A 1 91 ? 2.788 5.227 -3.171 1.00 93.62 91 SER A CA 1
ATOM 768 C C . SER A 1 91 ? 2.529 6.284 -4.257 1.00 93.62 91 SER A C 1
ATOM 770 O O . SER A 1 91 ? 1.976 5.954 -5.307 1.00 93.62 91 SER A O 1
ATOM 772 N N . THR A 1 92 ? 2.990 7.525 -4.059 1.00 91.75 92 THR A N 1
ATOM 773 C CA . THR A 1 92 ? 2.892 8.599 -5.056 1.00 91.75 92 THR A CA 1
ATOM 774 C C . THR A 1 92 ? 3.755 8.286 -6.269 1.00 91.75 92 THR A C 1
ATOM 776 O O . THR A 1 92 ? 3.297 8.443 -7.398 1.00 91.75 92 THR A O 1
ATOM 779 N N . MET A 1 93 ? 4.981 7.801 -6.059 1.00 88.94 93 MET A N 1
ATOM 780 C CA . MET A 1 93 ? 5.868 7.403 -7.148 1.00 88.94 93 MET A CA 1
ATOM 781 C C . MET A 1 93 ? 5.249 6.276 -7.976 1.00 88.94 93 MET A C 1
ATOM 783 O O . MET A 1 93 ? 5.117 6.419 -9.186 1.00 88.94 93 MET A O 1
ATOM 787 N N . ALA A 1 94 ? 4.769 5.206 -7.337 1.00 89.88 94 ALA A N 1
ATOM 788 C CA . ALA A 1 94 ? 4.102 4.109 -8.035 1.00 89.88 94 ALA A CA 1
ATOM 789 C C . ALA A 1 94 ? 2.866 4.581 -8.826 1.00 89.88 94 ALA A C 1
ATOM 791 O O . ALA A 1 94 ? 2.638 4.117 -9.939 1.00 89.88 94 ALA A O 1
ATOM 792 N N . LYS A 1 95 ? 2.098 5.552 -8.308 1.00 92.00 95 LYS A N 1
ATOM 793 C CA . LYS A 1 95 ? 1.012 6.192 -9.068 1.00 92.00 95 LYS A CA 1
ATOM 794 C C . LYS A 1 95 ? 1.534 6.953 -10.290 1.00 92.00 95 LYS A C 1
ATOM 796 O O . LYS A 1 95 ? 0.990 6.786 -11.376 1.00 92.00 95 LYS A O 1
ATOM 801 N N . LYS A 1 96 ? 2.545 7.808 -10.119 1.00 88.19 96 LYS A N 1
ATOM 802 C CA . LYS A 1 96 ? 3.097 8.630 -11.206 1.00 88.19 96 LYS A CA 1
ATOM 803 C C . LYS A 1 96 ? 3.716 7.788 -12.324 1.00 88.19 96 LYS A C 1
ATOM 805 O O . LYS A 1 96 ? 3.581 8.138 -13.487 1.00 88.19 96 LYS A O 1
ATOM 810 N N . LEU A 1 97 ? 4.319 6.655 -11.971 1.00 86.00 97 LEU A N 1
ATOM 811 C CA . LEU A 1 97 ? 4.842 5.659 -12.909 1.00 86.00 97 LEU A CA 1
ATOM 812 C C . LEU A 1 97 ? 3.737 4.822 -13.590 1.00 86.00 97 LEU A C 1
ATOM 814 O O . LEU A 1 97 ? 4.040 3.860 -14.284 1.00 86.00 97 LEU A O 1
ATOM 818 N N . GLY A 1 98 ? 2.453 5.117 -13.352 1.00 87.50 98 GLY A N 1
ATOM 819 C CA . GLY A 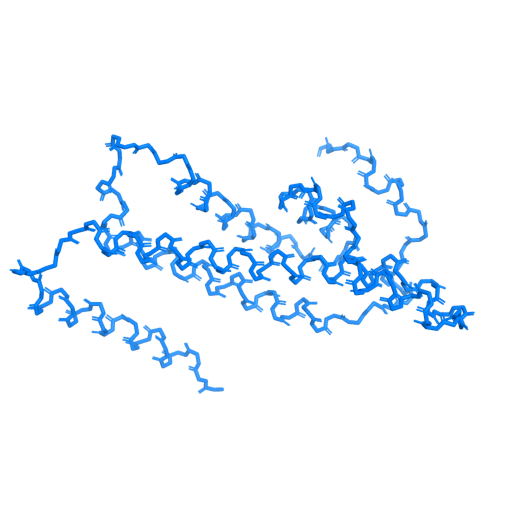1 98 ? 1.329 4.370 -13.929 1.00 87.50 98 GLY A CA 1
ATOM 820 C C . GLY A 1 98 ? 1.113 2.975 -13.329 1.00 87.50 98 GLY A C 1
ATOM 821 O O . GLY A 1 98 ? 0.256 2.231 -13.797 1.00 87.50 98 GLY A O 1
ATOM 822 N N . LEU A 1 99 ? 1.845 2.618 -12.270 1.00 88.62 99 LEU A N 1
ATOM 823 C CA . LEU A 1 99 ? 1.803 1.293 -11.638 1.00 88.62 99 LEU A CA 1
ATOM 824 C C . LEU A 1 99 ? 0.627 1.138 -10.665 1.00 88.62 99 LEU A C 1
ATOM 826 O O . LEU A 1 99 ? 0.262 0.023 -10.294 1.00 88.62 99 LEU A O 1
ATOM 830 N N . LEU A 1 100 ? 0.029 2.256 -10.245 1.00 91.62 100 LEU A N 1
ATOM 831 C CA . LEU A 1 100 ? -1.169 2.296 -9.413 1.00 91.62 100 LEU A CA 1
ATOM 832 C C . LEU A 1 100 ? -2.265 3.131 -10.064 1.00 91.62 100 LEU A C 1
ATOM 834 O O . LEU A 1 100 ? -2.046 4.266 -10.485 1.00 91.62 100 LEU A O 1
ATOM 838 N N . SER A 1 101 ? -3.493 2.617 -10.014 1.00 90.88 101 SER A N 1
ATOM 839 C CA . SER A 1 101 ? -4.676 3.418 -10.322 1.00 90.88 101 SER A CA 1
ATOM 840 C C . SER A 1 101 ? -4.907 4.503 -9.261 1.00 90.88 101 SER A C 1
ATOM 842 O O . SER A 1 101 ? -4.514 4.373 -8.096 1.00 90.88 101 SER A O 1
ATOM 844 N N . ASN A 1 102 ? -5.640 5.558 -9.630 1.00 91.25 102 ASN A N 1
ATOM 845 C CA . ASN A 1 102 ? -6.066 6.599 -8.685 1.00 91.25 102 ASN A CA 1
ATOM 846 C C . ASN A 1 102 ? -6.841 6.026 -7.484 1.00 91.25 102 ASN A C 1
ATOM 848 O O . ASN A 1 102 ? -6.667 6.491 -6.356 1.00 91.25 102 ASN A O 1
ATOM 852 N N . GLY A 1 103 ? -7.680 5.010 -7.721 1.00 91.00 103 GLY A N 1
ATOM 853 C CA . GLY A 1 103 ? -8.443 4.331 -6.675 1.00 91.00 103 GLY A CA 1
ATOM 854 C C . GLY A 1 103 ? -7.549 3.567 -5.699 1.00 91.00 103 GLY A C 1
ATOM 855 O O . GLY A 1 103 ? -7.705 3.723 -4.487 1.00 91.00 103 GLY A O 1
ATOM 856 N N . ALA A 1 104 ? -6.577 2.807 -6.215 1.00 91.75 104 ALA A N 1
ATOM 857 C CA . ALA A 1 104 ? -5.606 2.091 -5.390 1.00 91.75 104 ALA A CA 1
ATOM 858 C C . ALA A 1 104 ? -4.773 3.073 -4.554 1.00 91.75 104 ALA A C 1
ATOM 860 O O . ALA A 1 104 ? -4.730 2.957 -3.332 1.00 91.75 104 ALA A O 1
ATOM 861 N N . HIS A 1 105 ? -4.216 4.116 -5.179 1.00 93.94 105 HIS A N 1
ATOM 862 C CA . HIS A 1 105 ? -3.442 5.142 -4.478 1.00 93.94 105 HIS A CA 1
ATOM 863 C C . HIS A 1 105 ? -4.233 5.815 -3.341 1.00 93.94 105 HIS A C 1
ATOM 865 O O . HIS A 1 105 ? -3.712 5.998 -2.239 1.00 93.94 105 HIS A O 1
ATOM 871 N N . LYS A 1 106 ? -5.518 6.133 -3.564 1.00 94.31 106 LYS A N 1
ATOM 872 C CA . LYS A 1 106 ? -6.389 6.700 -2.523 1.00 94.31 106 LYS A CA 1
ATOM 873 C C . LYS A 1 106 ? -6.527 5.762 -1.318 1.00 94.31 106 LYS A C 1
ATOM 875 O O . LYS A 1 106 ? -6.361 6.222 -0.192 1.00 94.31 106 LYS A O 1
ATOM 880 N N . LYS A 1 107 ? -6.776 4.465 -1.542 1.00 93.00 107 LYS A N 1
ATOM 881 C CA . LYS A 1 107 ? -6.878 3.464 -0.463 1.00 93.00 107 LYS A CA 1
ATOM 882 C C . LYS A 1 107 ? -5.582 3.364 0.340 1.00 93.00 107 LYS A C 1
ATOM 884 O O . LYS A 1 107 ? -5.629 3.361 1.566 1.00 93.00 107 LYS A O 1
ATOM 889 N N . LEU A 1 108 ? -4.429 3.355 -0.331 1.00 94.44 108 LEU A N 1
ATOM 890 C CA . LEU A 1 108 ? -3.123 3.312 0.335 1.00 94.44 108 LEU A CA 1
ATOM 891 C C . LEU A 1 108 ? -2.882 4.539 1.220 1.00 94.44 108 LEU A C 1
ATOM 893 O O . LEU A 1 108 ? -2.421 4.410 2.355 1.00 94.44 108 LEU A O 1
ATOM 897 N N . ARG A 1 109 ? -3.257 5.729 0.741 1.00 94.94 109 ARG A N 1
ATOM 898 C CA . ARG A 1 109 ? -3.204 6.961 1.537 1.00 94.94 109 ARG A CA 1
ATOM 899 C C . ARG A 1 109 ? -4.106 6.880 2.771 1.00 94.94 109 ARG A C 1
ATOM 901 O O . ARG A 1 109 ? -3.688 7.287 3.856 1.00 94.94 109 ARG A O 1
ATOM 908 N N . ASP A 1 110 ? -5.311 6.333 2.626 1.00 94.06 110 ASP A N 1
ATOM 909 C CA . ASP A 1 110 ? -6.248 6.161 3.739 1.00 94.06 110 ASP A CA 1
ATOM 910 C C . ASP A 1 110 ? -5.704 5.147 4.771 1.00 94.06 110 ASP A C 1
ATOM 912 O O . ASP A 1 110 ? -5.764 5.407 5.975 1.00 94.06 110 ASP A O 1
ATOM 916 N N . VAL A 1 111 ? -5.079 4.045 4.330 1.00 93.81 111 VAL A N 1
ATOM 917 C CA . VAL A 1 111 ? -4.376 3.089 5.213 1.00 93.81 111 VAL A CA 1
ATOM 918 C C . VAL A 1 111 ? -3.223 3.764 5.960 1.00 93.81 111 VAL A C 1
ATOM 920 O O . VAL A 1 111 ? -3.111 3.609 7.177 1.00 93.81 111 VAL A O 1
ATOM 923 N N . ASN A 1 112 ? -2.399 4.561 5.272 1.00 94.25 112 ASN A N 1
ATOM 924 C CA . ASN A 1 112 ? -1.307 5.312 5.897 1.00 94.25 112 ASN A CA 1
ATOM 925 C C . ASN A 1 112 ? -1.829 6.307 6.950 1.00 94.25 112 ASN A C 1
ATOM 927 O O . ASN A 1 112 ? -1.262 6.425 8.036 1.00 94.25 112 ASN A O 1
ATOM 931 N N . SER A 1 113 ? -2.955 6.976 6.675 1.00 92.00 113 SER A N 1
ATOM 932 C CA . SER A 1 113 ? -3.622 7.860 7.638 1.00 92.00 113 SER A CA 1
ATOM 933 C C . SER A 1 113 ? -4.061 7.102 8.895 1.00 92.00 113 SER A C 1
ATOM 935 O O . SER A 1 113 ? -3.778 7.537 10.016 1.00 92.00 113 SER A O 1
ATOM 937 N N . VAL A 1 114 ? -4.679 5.926 8.727 1.00 90.69 114 VAL A N 1
ATOM 938 C CA . VAL A 1 114 ? -5.058 5.061 9.851 1.00 90.69 114 VAL A CA 1
ATOM 939 C C . VAL A 1 114 ? -3.821 4.624 10.635 1.00 90.69 114 VAL A C 1
ATOM 941 O O . VAL A 1 114 ? -3.794 4.796 11.853 1.00 90.69 114 VAL A O 1
ATOM 944 N N . ARG A 1 115 ? -2.768 4.134 9.974 1.00 90.94 115 ARG A N 1
ATOM 945 C CA . ARG A 1 115 ? -1.509 3.746 10.629 1.00 90.94 115 ARG A CA 1
ATOM 946 C C . ARG A 1 115 ? -0.908 4.896 11.437 1.00 90.94 115 ARG A C 1
ATOM 948 O O . ARG A 1 115 ? -0.548 4.705 12.598 1.00 90.94 115 ARG A O 1
ATOM 955 N N . ASN A 1 116 ? -0.852 6.098 10.870 1.00 89.56 116 ASN A N 1
ATOM 956 C CA . ASN A 1 116 ? -0.309 7.274 11.553 1.00 89.56 116 ASN A CA 1
ATOM 957 C C . ASN A 1 116 ? -1.163 7.697 12.753 1.00 89.56 116 ASN A C 1
ATOM 959 O O . ASN A 1 116 ? -0.608 8.111 13.770 1.00 89.56 116 ASN A O 1
ATOM 963 N N . SER A 1 117 ? -2.485 7.493 12.701 1.00 85.44 117 SER A N 1
ATOM 964 C CA . SER A 1 117 ? -3.368 7.715 13.856 1.00 85.44 117 SER A CA 1
ATOM 965 C C . SER A 1 117 ? -3.068 6.786 15.045 1.00 85.44 117 SER A C 1
ATOM 967 O O . SER A 1 117 ? -3.334 7.157 16.185 1.00 85.44 117 SER A O 1
ATOM 969 N N . PHE A 1 118 ? -2.456 5.619 14.801 1.00 81.12 118 PHE A N 1
ATOM 970 C CA . PHE A 1 118 ? -1.956 4.717 15.846 1.00 81.12 118 PHE A CA 1
ATOM 971 C C . PHE A 1 118 ? -0.499 4.979 16.256 1.00 81.12 118 PHE A C 1
ATOM 973 O O . PHE A 1 118 ? -0.109 4.590 17.356 1.00 81.12 118 PHE A O 1
ATOM 980 N N . GLY A 1 119 ? 0.310 5.599 15.390 1.00 72.12 119 GLY A N 1
ATOM 981 C CA . GLY A 1 119 ? 1.676 6.039 15.711 1.00 72.12 119 GLY A CA 1
ATOM 982 C C . GLY A 1 119 ? 1.706 7.306 16.570 1.00 72.12 119 GLY A C 1
ATOM 983 O O . GLY A 1 119 ? 2.534 7.424 17.469 1.00 72.12 119 GLY A O 1
ATOM 984 N N . HIS A 1 120 ? 0.743 8.203 16.348 1.00 75.75 120 HIS A N 1
ATOM 985 C CA . HIS A 1 120 ? 0.536 9.433 17.114 1.00 75.75 120 HIS A CA 1
ATOM 986 C C . HIS A 1 120 ? -0.906 9.495 17.643 1.00 75.75 120 HIS A C 1
ATOM 988 O O . HIS A 1 120 ? -1.707 10.320 17.189 1.00 75.75 120 HIS A O 1
ATOM 994 N N . PRO A 1 121 ? -1.288 8.598 18.570 1.00 65.38 121 PRO A N 1
ATOM 995 C CA . PRO A 1 121 ? -2.652 8.537 19.064 1.00 65.38 121 PRO A CA 1
ATOM 996 C C . PRO A 1 121 ? -3.023 9.835 19.776 1.00 65.38 121 PRO A C 1
ATOM 998 O O . PRO A 1 121 ? -2.417 10.229 20.771 1.00 65.38 121 PRO A O 1
ATOM 1001 N N . ASN A 1 122 ? -4.077 10.492 19.291 1.00 68.75 122 ASN A N 1
ATOM 1002 C CA . ASN A 1 122 ? -4.735 11.536 20.061 1.00 68.75 122 ASN A CA 1
ATOM 1003 C C . ASN A 1 122 ? -5.489 10.869 21.219 1.00 68.75 122 ASN A C 1
ATOM 1005 O O . ASN A 1 122 ? -6.632 10.433 21.058 1.00 68.75 122 ASN A O 1
ATOM 1009 N N . TRP A 1 123 ? -4.833 10.781 22.377 1.00 62.22 123 TRP A N 1
ATOM 1010 C CA . TRP A 1 123 ? -5.351 10.121 23.578 1.00 62.22 123 TRP A CA 1
ATOM 1011 C C . TRP A 1 123 ? -6.695 10.691 24.057 1.00 62.22 123 TRP A C 1
ATOM 1013 O O . TRP A 1 123 ? -7.477 9.958 24.657 1.00 62.22 123 TRP A O 1
ATOM 1023 N N . LYS A 1 124 ? -7.041 11.939 23.696 1.00 64.06 124 LYS A N 1
ATOM 1024 C CA . LYS A 1 124 ? -8.369 12.525 23.968 1.00 64.06 124 LYS A CA 1
ATOM 1025 C C . LYS A 1 124 ? -9.507 11.830 23.205 1.00 64.06 124 LYS A C 1
ATOM 1027 O O . LYS A 1 124 ? -10.653 11.893 23.628 1.00 64.06 124 LYS A O 1
ATOM 1032 N N . ASN A 1 125 ? -9.199 11.136 22.108 1.00 69.38 125 ASN A N 1
ATOM 1033 C CA . ASN A 1 125 ? -10.158 10.433 21.251 1.00 69.38 125 ASN A CA 1
ATOM 1034 C C . ASN A 1 125 ? -10.005 8.905 21.312 1.00 69.38 125 ASN A C 1
ATOM 1036 O O . ASN A 1 125 ? -10.448 8.207 20.396 1.00 69.38 125 ASN A O 1
ATOM 1040 N N . ILE A 1 126 ? -9.404 8.359 22.377 1.00 68.19 126 ILE A N 1
ATOM 1041 C CA . ILE A 1 126 ? -9.118 6.920 22.465 1.00 68.19 126 ILE A CA 1
ATOM 1042 C C . ILE A 1 126 ? -10.376 6.041 22.345 1.00 68.19 126 ILE A C 1
ATOM 1044 O O . ILE A 1 126 ? -10.350 4.988 21.707 1.00 68.19 126 ILE A O 1
ATOM 1048 N N . HIS A 1 127 ? -11.516 6.530 22.844 1.00 70.50 127 HIS A N 1
ATOM 1049 C CA . HIS A 1 127 ? -12.815 5.861 22.735 1.00 70.50 127 HIS A CA 1
ATOM 1050 C C . HIS A 1 127 ? -13.286 5.660 21.289 1.00 70.50 127 HIS A C 1
ATOM 1052 O O . HIS A 1 127 ? -14.128 4.809 21.029 1.00 70.50 127 HIS A O 1
ATOM 1058 N N . LYS A 1 128 ? -12.764 6.413 20.312 1.00 75.31 128 LYS A N 1
ATOM 1059 C CA . LYS A 1 128 ? -13.066 6.172 18.894 1.00 75.31 128 LYS A CA 1
ATOM 1060 C C . LYS A 1 128 ? -12.505 4.827 18.429 1.00 75.31 128 LYS A C 1
ATOM 1062 O O . LYS A 1 128 ? -13.178 4.128 17.680 1.00 75.31 128 LYS A O 1
ATOM 1067 N N . TYR A 1 129 ? -11.308 4.461 18.887 1.00 70.06 129 TYR A N 1
ATOM 1068 C CA . TYR A 1 129 ? -10.616 3.235 18.476 1.00 70.06 129 TYR A CA 1
ATOM 1069 C C . TYR A 1 129 ? -11.204 1.978 19.128 1.00 70.06 129 TYR A C 1
ATOM 1071 O O . TYR A 1 129 ? -11.039 0.877 18.607 1.00 70.06 129 TYR A O 1
ATOM 1079 N N . THR A 1 130 ? -11.926 2.127 20.243 1.00 68.56 130 THR A N 1
ATOM 1080 C CA . THR A 1 130 ? -12.625 1.014 20.900 1.00 68.56 130 THR A CA 1
ATOM 1081 C C . THR A 1 130 ? -13.980 0.705 20.261 1.00 68.56 130 THR A C 1
ATOM 1083 O O . THR A 1 130 ? -14.455 -0.423 20.397 1.00 68.56 130 THR A O 1
ATOM 1086 N N . LYS A 1 131 ? -14.578 1.648 19.513 1.00 77.06 131 LYS A N 1
ATOM 1087 C CA . LYS A 1 131 ? -15.867 1.455 18.824 1.00 77.06 131 LYS A CA 1
ATOM 1088 C C . LYS A 1 131 ? -15.767 0.389 17.732 1.00 77.06 131 LYS A C 1
ATOM 1090 O O . LYS A 1 131 ? -14.924 0.481 16.838 1.00 77.06 131 LYS A O 1
ATOM 1095 N N . VAL A 1 132 ? -16.681 -0.581 17.750 1.00 70.69 132 VAL A N 1
ATOM 1096 C CA . VAL A 1 132 ? -16.749 -1.658 16.746 1.00 70.69 132 VAL A CA 1
ATOM 1097 C C . VAL A 1 132 ? -16.957 -1.132 15.334 1.00 70.69 132 VAL A C 1
ATOM 1099 O O . VAL A 1 132 ? -16.193 -1.500 14.449 1.00 70.69 132 VAL A O 1
ATOM 1102 N N . ALA A 1 133 ? -17.876 -0.186 15.132 1.00 72.38 133 ALA A N 1
ATOM 1103 C CA . ALA A 1 133 ? -18.104 0.409 13.814 1.00 72.38 133 ALA A CA 1
ATOM 1104 C C . ALA A 1 133 ? -16.825 1.017 13.199 1.00 72.38 133 ALA A C 1
ATOM 1106 O O . ALA A 1 133 ? -16.593 0.917 11.995 1.00 72.38 133 ALA A O 1
ATOM 1107 N N . PHE A 1 134 ? -15.960 1.617 14.027 1.00 81.56 134 PHE A N 1
ATOM 1108 C CA . PHE A 1 134 ? -14.671 2.132 13.565 1.00 81.56 134 PHE A CA 1
ATOM 1109 C C . PHE A 1 134 ? -13.702 0.997 13.214 1.00 81.56 134 PHE A C 1
ATOM 1111 O O . PHE A 1 134 ? -13.085 1.038 12.150 1.00 81.56 134 PHE A O 1
ATOM 1118 N N . LYS A 1 135 ? -13.597 -0.026 14.075 1.00 79.50 135 LYS A N 1
ATOM 1119 C CA . LYS A 1 135 ? -12.750 -1.203 13.833 1.00 79.50 135 LYS A CA 1
ATOM 1120 C C . LYS A 1 135 ? -13.136 -1.924 12.540 1.00 79.50 135 LYS A C 1
ATOM 1122 O O . LYS A 1 135 ? -12.263 -2.159 11.714 1.00 79.50 135 LYS A O 1
ATOM 1127 N N . LEU A 1 136 ? -14.426 -2.179 12.317 1.00 76.75 136 LEU A N 1
ATOM 1128 C CA . LEU A 1 136 ? -14.938 -2.799 11.089 1.00 76.75 136 LEU A CA 1
ATOM 1129 C C . LEU A 1 136 ? -14.625 -1.960 9.848 1.00 76.75 136 LEU A C 1
ATOM 1131 O O . LEU A 1 136 ? -14.120 -2.486 8.859 1.00 76.75 136 LEU A O 1
ATOM 1135 N N . LYS A 1 137 ? -14.844 -0.640 9.915 1.00 85.81 137 LYS A N 1
ATOM 1136 C CA . LYS A 1 137 ? -14.507 0.272 8.813 1.00 85.81 137 LYS A CA 1
ATOM 1137 C C . LYS A 1 137 ? -13.025 0.194 8.438 1.00 85.81 137 LYS A C 1
ATOM 1139 O O . LYS A 1 137 ? -12.692 0.178 7.256 1.00 85.81 137 LYS A O 1
ATOM 1144 N N . VAL A 1 138 ? -12.142 0.156 9.433 1.00 87.06 138 VAL A N 1
ATOM 1145 C CA . VAL A 1 138 ? -10.697 0.030 9.213 1.00 87.06 138 VAL A CA 1
ATOM 1146 C C . VAL A 1 138 ? -10.337 -1.355 8.678 1.00 87.06 138 VAL A C 1
ATOM 1148 O O . VAL A 1 138 ? -9.579 -1.425 7.721 1.00 87.06 138 VAL A O 1
ATOM 1151 N N . LEU A 1 139 ? -10.885 -2.445 9.225 1.00 84.88 139 LEU A N 1
ATOM 1152 C CA . LEU A 1 139 ? -10.625 -3.800 8.719 1.00 84.88 139 LEU A CA 1
ATOM 1153 C C . LEU A 1 139 ? -11.039 -3.950 7.253 1.00 84.88 139 LEU A C 1
ATOM 1155 O O . LEU A 1 139 ? -10.274 -4.495 6.462 1.00 84.88 139 LEU A O 1
ATOM 1159 N N . LYS A 1 140 ? -12.199 -3.402 6.877 1.00 85.00 140 LYS A N 1
ATOM 1160 C CA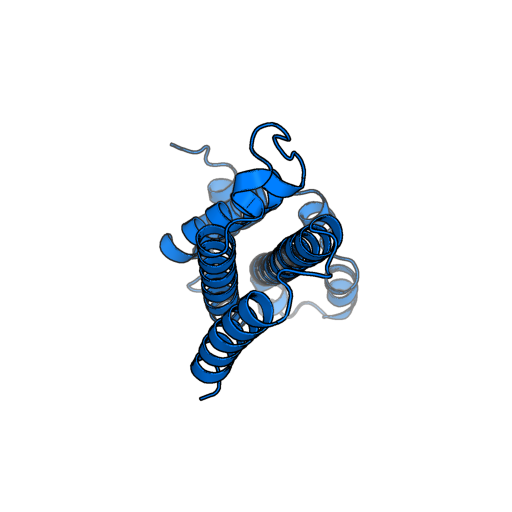 . LYS A 1 140 ? -12.654 -3.361 5.485 1.00 85.00 140 LYS A CA 1
ATOM 1161 C C . LYS A 1 140 ? -11.679 -2.591 4.593 1.00 85.00 140 LYS A C 1
ATOM 1163 O O . LYS A 1 140 ? -11.288 -3.103 3.552 1.00 85.00 140 LYS A O 1
ATOM 1168 N N . LEU A 1 141 ? -11.233 -1.409 5.024 1.00 90.69 141 LEU A N 1
ATOM 1169 C CA . LEU A 1 141 ? -10.229 -0.627 4.296 1.00 90.69 141 LEU A CA 1
ATOM 1170 C C . LEU A 1 141 ? -8.907 -1.396 4.126 1.00 90.69 141 LEU A C 1
ATOM 1172 O O . LEU A 1 141 ? -8.334 -1.381 3.041 1.00 90.69 141 LEU A O 1
ATOM 1176 N N . LEU A 1 142 ? -8.423 -2.055 5.185 1.00 87.62 142 LEU A N 1
ATOM 1177 C CA . LEU A 1 142 ? -7.197 -2.856 5.139 1.00 87.62 142 LEU A CA 1
ATOM 1178 C C . LEU A 1 142 ? -7.324 -4.005 4.135 1.00 87.62 142 LEU A C 1
ATOM 1180 O O . LEU A 1 142 ? -6.420 -4.193 3.328 1.00 87.62 142 LEU A O 1
ATOM 1184 N N . LYS A 1 143 ? -8.451 -4.727 4.154 1.00 85.44 143 LYS A N 1
ATOM 1185 C CA . LYS A 1 143 ? -8.730 -5.804 3.199 1.00 85.44 143 LYS A CA 1
ATOM 1186 C C . LYS A 1 143 ? -8.772 -5.281 1.767 1.00 85.44 143 LYS A C 1
ATOM 1188 O O . LYS A 1 143 ? -8.020 -5.751 0.930 1.00 85.44 143 LYS A O 1
ATOM 1193 N N . GLU A 1 144 ? -9.562 -4.240 1.508 1.00 87.81 144 GLU A N 1
ATOM 1194 C CA . GLU A 1 144 ? -9.659 -3.649 0.171 1.00 87.81 144 GLU A CA 1
ATOM 1195 C C . GLU A 1 144 ? -8.302 -3.157 -0.353 1.00 87.81 144 GLU A C 1
ATOM 1197 O O . GLU A 1 144 ? -8.047 -3.232 -1.551 1.00 87.81 144 GLU A O 1
ATOM 1202 N N . ALA A 1 145 ? -7.434 -2.632 0.517 1.00 89.88 145 ALA A N 1
ATOM 1203 C CA . ALA A 1 145 ? -6.086 -2.225 0.138 1.00 89.88 145 ALA A CA 1
ATOM 1204 C C . ALA A 1 145 ? -5.182 -3.428 -0.173 1.00 89.88 145 ALA A C 1
ATOM 1206 O O . ALA A 1 145 ? -4.442 -3.378 -1.153 1.00 89.88 145 ALA A O 1
ATOM 1207 N N . MET A 1 146 ? -5.261 -4.503 0.618 1.00 88.06 146 MET A N 1
ATOM 1208 C CA . MET A 1 146 ? -4.552 -5.755 0.339 1.00 88.06 146 MET A CA 1
ATOM 1209 C C . MET A 1 146 ? -5.002 -6.382 -0.982 1.00 88.06 146 MET A C 1
ATOM 1211 O O . MET A 1 146 ? -4.149 -6.756 -1.779 1.00 88.06 146 MET A O 1
ATOM 1215 N N . ASP A 1 147 ? -6.307 -6.410 -1.257 1.00 87.44 147 ASP A N 1
ATOM 1216 C CA . ASP A 1 147 ? -6.858 -6.941 -2.507 1.00 87.44 147 ASP A CA 1
ATOM 1217 C C . ASP A 1 147 ? -6.334 -6.160 -3.727 1.00 87.44 147 ASP A C 1
ATOM 1219 O O . ASP A 1 147 ? -6.038 -6.743 -4.771 1.00 87.44 147 ASP A O 1
ATOM 1223 N N . GLU A 1 148 ? -6.192 -4.830 -3.624 1.00 89.19 148 GLU A N 1
ATOM 1224 C CA . GLU A 1 148 ? -5.531 -4.056 -4.684 1.00 89.19 148 GLU A CA 1
ATOM 1225 C C . GLU A 1 148 ? -4.040 -4.389 -4.782 1.00 89.19 148 GLU A C 1
ATOM 1227 O O . GLU A 1 148 ? -3.521 -4.508 -5.890 1.00 89.19 148 GLU A O 1
ATOM 1232 N N . MET A 1 149 ? -3.342 -4.547 -3.654 1.00 88.62 149 MET A N 1
ATOM 1233 C CA . MET A 1 149 ? -1.915 -4.881 -3.669 1.00 88.62 149 MET A CA 1
ATOM 1234 C C . MET A 1 149 ? -1.639 -6.265 -4.242 1.00 88.62 149 MET A C 1
ATOM 1236 O O . MET A 1 149 ? -0.649 -6.422 -4.945 1.00 88.62 149 MET A O 1
ATOM 1240 N N . GLU A 1 150 ? -2.527 -7.236 -4.054 1.00 88.12 150 GLU A N 1
ATOM 1241 C CA . GLU A 1 150 ? -2.390 -8.553 -4.673 1.00 88.12 150 GLU A CA 1
ATOM 1242 C C . GLU A 1 150 ? -2.505 -8.477 -6.206 1.00 88.12 150 GLU A C 1
ATOM 1244 O O . GLU A 1 150 ? -1.761 -9.141 -6.933 1.00 88.12 150 GLU A O 1
ATOM 1249 N N . LYS A 1 151 ? -3.404 -7.630 -6.728 1.00 87.56 151 LYS A N 1
ATOM 1250 C CA . LYS A 1 151 ? -3.492 -7.365 -8.177 1.00 87.56 151 LYS A CA 1
ATOM 1251 C C . LYS A 1 151 ? -2.231 -6.674 -8.683 1.00 87.56 151 LYS A C 1
ATOM 1253 O O . LYS A 1 151 ? -1.706 -7.040 -9.730 1.00 87.56 151 LYS A O 1
ATOM 1258 N N . VAL A 1 152 ? -1.751 -5.688 -7.930 1.00 85.56 152 VAL A N 1
ATOM 1259 C CA . VAL A 1 152 ? -0.561 -4.902 -8.263 1.00 85.56 152 VAL A CA 1
ATOM 1260 C C . VAL A 1 152 ? 0.705 -5.759 -8.229 1.00 85.56 152 VAL A C 1
ATOM 1262 O O . VAL A 1 152 ? 1.547 -5.645 -9.116 1.00 85.56 152 VAL A O 1
ATOM 1265 N N . GLU A 1 153 ? 0.839 -6.678 -7.272 1.00 83.88 153 GLU A N 1
ATOM 1266 C CA . GLU A 1 153 ? 1.989 -7.581 -7.188 1.00 83.88 153 GLU A CA 1
ATOM 1267 C C . GLU A 1 153 ? 2.113 -8.444 -8.454 1.00 83.88 153 GLU A C 1
ATOM 1269 O O . GLU A 1 153 ? 3.228 -8.694 -8.921 1.00 83.88 153 GLU A O 1
ATOM 1274 N N . LYS A 1 154 ? 0.980 -8.807 -9.068 1.00 85.31 154 LYS A N 1
ATOM 1275 C CA . LYS A 1 154 ? 0.903 -9.605 -10.301 1.00 85.31 154 LYS A CA 1
ATOM 1276 C C . LYS A 1 154 ? 1.168 -8.808 -11.584 1.00 85.31 154 LYS A C 1
ATOM 1278 O O . LYS A 1 154 ? 1.281 -9.426 -12.644 1.00 85.31 154 LYS A O 1
ATOM 1283 N N . ILE A 1 155 ? 1.297 -7.477 -11.521 1.00 82.12 155 ILE A N 1
ATOM 1284 C CA . ILE A 1 155 ? 1.638 -6.659 -12.694 1.00 82.12 155 ILE A CA 1
ATOM 1285 C C . ILE A 1 155 ? 3.010 -7.086 -13.223 1.00 82.12 155 ILE A C 1
ATOM 1287 O O . ILE A 1 155 ? 4.007 -7.112 -12.495 1.00 82.12 155 ILE A O 1
ATOM 1291 N N . LYS A 1 156 ? 3.054 -7.411 -14.517 1.00 82.06 156 LYS A N 1
ATOM 1292 C CA . LYS A 1 156 ? 4.299 -7.550 -15.271 1.00 82.06 156 LYS A CA 1
ATOM 1293 C C . LYS A 1 156 ? 4.628 -6.192 -15.876 1.00 82.06 156 LYS A C 1
ATOM 1295 O O . LYS A 1 156 ? 3.781 -5.606 -16.541 1.00 82.06 156 LYS A O 1
ATOM 1300 N N . ILE A 1 157 ? 5.838 -5.705 -15.626 1.00 82.44 157 ILE A N 1
ATOM 1301 C CA . ILE A 1 157 ? 6.338 -4.501 -16.289 1.00 82.44 157 ILE A CA 1
ATOM 1302 C C . ILE A 1 157 ? 6.659 -4.888 -17.733 1.00 82.44 157 ILE A C 1
ATOM 1304 O O . ILE A 1 157 ? 7.395 -5.849 -17.956 1.00 82.44 157 ILE A O 1
ATOM 1308 N N . THR A 1 158 ? 6.046 -4.188 -18.680 1.00 80.44 158 THR A N 1
ATOM 1309 C CA . THR A 1 158 ? 6.244 -4.358 -20.125 1.00 80.44 158 THR A CA 1
ATOM 1310 C C . THR A 1 158 ? 6.854 -3.082 -20.715 1.00 80.44 158 THR A C 1
ATOM 1312 O O . THR A 1 158 ? 6.809 -2.041 -20.048 1.00 80.44 158 THR A O 1
ATOM 1315 N N . PRO A 1 159 ? 7.400 -3.119 -21.946 1.00 79.50 159 PRO A N 1
ATOM 1316 C CA . PRO A 1 159 ? 7.949 -1.928 -22.594 1.00 79.50 159 PRO A CA 1
ATOM 1317 C C . PRO A 1 159 ? 6.954 -0.763 -22.692 1.00 79.50 159 PRO A C 1
ATOM 1319 O O . PRO A 1 159 ? 7.348 0.383 -22.549 1.00 79.50 159 PRO A O 1
ATOM 1322 N N . GLU A 1 160 ? 5.661 -1.039 -22.873 1.00 79.81 160 GLU A N 1
ATOM 1323 C CA . GLU A 1 160 ? 4.610 -0.019 -23.006 1.00 79.81 160 GLU A CA 1
ATOM 1324 C C . GLU A 1 160 ? 4.289 0.680 -21.680 1.00 79.81 160 GLU A C 1
ATOM 1326 O O . GLU A 1 160 ? 3.812 1.814 -21.664 1.00 79.81 160 GLU A O 1
ATOM 1331 N N . LEU A 1 161 ? 4.521 -0.012 -20.562 1.00 76.19 161 LEU A N 1
ATOM 1332 C CA . LEU A 1 161 ? 4.376 0.544 -19.221 1.00 76.19 161 LEU A CA 1
ATOM 1333 C C . LEU A 1 161 ? 5.638 1.300 -18.789 1.00 76.19 161 LEU A C 1
ATOM 1335 O O . LEU A 1 161 ? 5.560 2.177 -17.931 1.00 76.19 161 LEU A O 1
ATOM 1339 N N . TYR A 1 162 ? 6.795 0.944 -19.347 1.00 79.12 162 TYR A N 1
ATOM 1340 C CA . TYR A 1 162 ? 8.072 1.546 -19.005 1.00 79.12 162 TYR A CA 1
ATOM 1341 C C . TYR A 1 162 ? 8.262 2.897 -19.705 1.00 79.12 162 TYR A C 1
ATOM 1343 O O . TYR A 1 162 ? 8.165 3.023 -20.921 1.00 79.12 162 TYR A O 1
ATOM 1351 N N . ASN A 1 163 ? 8.566 3.920 -18.913 1.00 75.88 163 ASN A N 1
ATOM 1352 C CA . ASN A 1 163 ? 8.887 5.260 -19.376 1.00 75.88 163 ASN A CA 1
ATOM 1353 C C . ASN A 1 163 ? 10.352 5.581 -19.053 1.00 75.88 163 ASN A C 1
ATOM 1355 O O . ASN A 1 163 ? 10.731 5.645 -17.879 1.00 75.88 163 ASN A O 1
ATOM 1359 N N . GLU A 1 164 ? 11.153 5.791 -20.101 1.00 69.88 164 GLU A N 1
ATOM 1360 C CA . GLU A 1 164 ? 12.582 6.127 -20.019 1.00 69.88 164 GLU A CA 1
ATOM 1361 C C . GLU A 1 164 ? 12.842 7.478 -19.329 1.00 69.88 164 GLU A C 1
ATOM 1363 O O . GLU A 1 164 ? 13.871 7.638 -18.677 1.00 69.88 164 GLU A O 1
ATOM 1368 N N . ASN A 1 165 ? 11.878 8.404 -19.352 1.00 68.69 165 ASN A N 1
ATOM 1369 C CA . ASN A 1 165 ? 11.973 9.733 -18.733 1.00 68.69 165 ASN A CA 1
ATOM 1370 C C . ASN A 1 165 ? 11.414 9.754 -17.298 1.00 68.69 165 ASN A C 1
ATOM 1372 O O . ASN A 1 165 ? 10.825 10.737 -16.842 1.00 68.69 165 ASN A O 1
ATOM 1376 N N . PHE A 1 166 ? 11.558 8.655 -16.553 1.00 69.62 166 PHE A N 1
ATOM 1377 C CA . PHE A 1 166 ? 10.976 8.540 -15.213 1.00 69.62 166 PHE A CA 1
ATOM 1378 C C . PHE A 1 166 ? 11.512 9.586 -14.218 1.00 69.62 166 PHE A C 1
ATOM 1380 O O . PHE A 1 166 ? 10.797 9.949 -13.283 1.00 69.62 166 PHE A O 1
ATOM 1387 N N . GLU A 1 167 ? 12.743 10.081 -14.394 1.00 62.16 167 GLU A N 1
ATOM 1388 C CA . GLU A 1 167 ? 13.323 11.127 -13.539 1.00 62.16 167 GLU A CA 1
ATOM 1389 C C . GLU A 1 167 ? 12.505 12.422 -13.623 1.00 62.16 167 GLU A C 1
ATOM 1391 O O . GLU A 1 167 ? 12.180 13.016 -12.593 1.00 62.16 167 GLU A O 1
ATOM 1396 N N . GLU A 1 168 ? 12.065 12.797 -14.827 1.00 65.50 1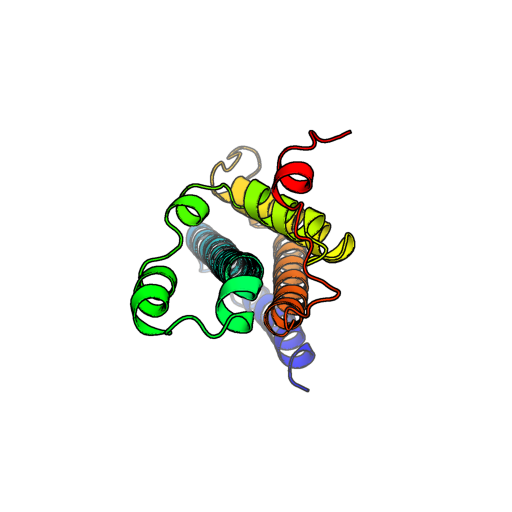68 GLU A N 1
ATOM 1397 C CA . GLU A 1 168 ? 11.201 13.958 -15.062 1.00 65.50 168 GLU A CA 1
ATOM 1398 C C . GLU A 1 168 ? 9.828 13.768 -14.400 1.00 65.50 168 GLU A C 1
ATOM 1400 O O . GLU A 1 168 ? 9.297 14.683 -13.774 1.00 65.50 168 GLU A O 1
ATOM 1405 N N . ILE A 1 169 ? 9.283 12.548 -14.4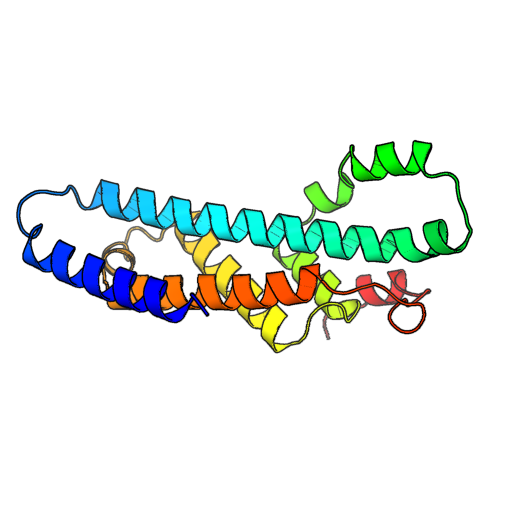47 1.00 66.69 169 ILE A N 1
ATOM 1406 C CA . ILE A 1 169 ? 7.992 12.194 -13.837 1.00 66.69 169 ILE A CA 1
ATOM 1407 C C . ILE A 1 169 ? 8.052 12.281 -12.303 1.00 66.69 169 ILE A C 1
ATOM 1409 O O . ILE A 1 169 ? 7.136 12.800 -11.652 1.00 66.69 169 ILE A O 1
ATOM 1413 N N . ILE A 1 170 ? 9.126 11.771 -11.697 1.00 62.66 170 ILE A N 1
ATOM 1414 C CA . ILE A 1 170 ? 9.301 11.778 -10.239 1.00 62.66 170 ILE A CA 1
ATOM 1415 C C . ILE A 1 170 ? 9.519 13.208 -9.736 1.00 62.66 170 ILE A C 1
ATOM 1417 O O . ILE A 1 170 ? 8.886 13.595 -8.746 1.00 62.66 170 ILE A O 1
ATOM 1421 N N . LEU A 1 171 ? 10.353 13.988 -10.435 1.00 60.25 171 LEU A N 1
ATOM 1422 C CA . LEU A 1 171 ? 10.739 15.353 -10.067 1.00 60.25 171 LEU A CA 1
ATOM 1423 C C . LEU A 1 171 ? 9.698 16.420 -10.425 1.00 60.25 171 LEU A C 1
ATOM 1425 O O . LEU A 1 171 ? 9.736 17.501 -9.834 1.00 60.25 171 LEU A O 1
ATOM 1429 N N . ALA A 1 172 ? 8.750 16.130 -11.324 1.00 59.34 172 ALA A N 1
ATOM 1430 C CA . ALA A 1 172 ? 7.602 16.996 -11.569 1.00 59.34 172 ALA A CA 1
ATOM 1431 C C . ALA A 1 172 ? 6.858 17.232 -10.245 1.00 59.34 172 ALA A C 1
ATOM 1433 O O . ALA A 1 172 ? 6.260 16.314 -9.673 1.00 59.34 172 ALA A O 1
ATOM 1434 N N . LYS A 1 173 ? 6.956 18.446 -9.694 1.00 44.72 173 LYS A N 1
ATOM 1435 C CA . LYS A 1 173 ? 6.258 18.817 -8.456 1.00 44.72 173 LYS A CA 1
ATOM 1436 C C . LYS A 1 173 ? 4.749 18.654 -8.654 1.00 44.72 173 LYS A C 1
ATOM 1438 O O . LYS A 1 173 ? 4.260 18.794 -9.767 1.00 44.72 173 LYS A O 1
ATOM 1443 N N . GLU A 1 174 ? 4.047 18.294 -7.578 1.00 51.59 174 GLU A N 1
ATOM 1444 C CA . GLU A 1 174 ? 2.581 18.225 -7.566 1.00 51.59 174 GLU A CA 1
ATOM 1445 C C . GLU A 1 174 ? 2.013 19.588 -8.000 1.00 51.59 174 GLU A C 1
ATOM 1447 O O . GLU A 1 174 ? 2.166 20.567 -7.268 1.00 51.59 174 GLU A O 1
ATOM 1452 N N . GLU A 1 175 ? 1.423 19.648 -9.197 1.00 37.03 175 GLU A N 1
ATOM 1453 C CA . GLU A 1 175 ? 0.396 20.640 -9.542 1.00 37.03 175 GLU A CA 1
ATOM 1454 C C . GLU A 1 175 ? -0.948 20.237 -8.920 1.00 37.03 175 GLU A C 1
ATOM 1456 O O . GLU A 1 175 ? -1.270 19.020 -8.919 1.00 37.03 175 GLU A O 1
#

Secondary structure (DSSP, 8-state):
--HHHHHHHHHHHHHHHHHHHTTT--HHHHHHHHHHHHHHHHHHHHHHHHHHHHHHHHHHHHHTT--HHHHHHHHHS--HHHHHS-HHHHHHHHHHTTSS-HHHHHHHHHHHHHHHHHHS--GGGHHHHH-HHHHHHHHHHHHHHHHHHHHHHTPPP-TTT--TTHHHHHHS---

Foldseek 3Di:
DCPVVVLVVVVVVVVVCVVPPPPDDDLVVVLVVLLVVLVVLLVVLLVLLQVLVLLQVCVVVVVVVPDCVVVVCCVVVRPVVSVPDDQLLSLVLCVLLVLDDPVLSVLSVVSVVVNVCSVVPPPVVVVCSSDPVNSSVNVVSSVVNVVRSVVSSPDDDDPVSHDPVSVCSSPPDDD

Radius of gyration: 19.71 Å; chains: 1; bounding box: 47×39×55 Å